Protein AF-A0A1F6PS03-F1 (afdb_monomer_lite)

Radius of gyration: 19.75 Å; chains: 1; bounding box: 41×25×56 Å

Secondary structure (DSSP, 8-state):
--HHHHHHHHHHHHHHHHHHHHHHHHHHHHHHHHHHGGGG--TTHHHHHHHHHHHHHHHHHHHHHHHHHHHHHHHHHHHHHHHHHH--

Structure (mmCIF, N/CA/C/O backbone):
data_AF-A0A1F6PS03-F1
#
_entry.id   AF-A0A1F6PS03-F1
#
loop_
_atom_site.group_PDB
_atom_site.id
_atom_site.type_symbol
_atom_site.label_atom_id
_atom_site.label_alt_id
_atom_site.label_comp_id
_atom_site.label_asym_id
_atom_site.label_entity_id
_atom_site.label_seq_id
_atom_site.pdbx_PDB_ins_code
_atom_site.Cartn_x
_atom_site.Cartn_y
_atom_site.Cartn_z
_atom_site.occupancy
_atom_site.B_iso_or_equiv
_atom_site.auth_seq_id
_atom_site.auth_comp_id
_atom_site.auth_asym_id
_atom_site.auth_atom_id
_atom_site.pdbx_PDB_model_num
ATOM 1 N N . MET A 1 1 ? -16.608 -13.403 21.904 1.00 61.31 1 MET A N 1
ATOM 2 C CA . MET A 1 1 ? -15.205 -13.006 21.709 1.00 61.31 1 MET A CA 1
ATOM 3 C C . MET A 1 1 ? -14.845 -12.226 22.950 1.00 61.31 1 MET A C 1
ATOM 5 O O . MET A 1 1 ? -15.708 -11.489 23.405 1.00 61.31 1 MET A O 1
ATOM 9 N N . ASP A 1 2 ? -13.703 -12.471 23.581 1.00 81.44 2 ASP A N 1
ATOM 10 C CA . ASP A 1 2 ? -13.355 -11.690 24.769 1.00 81.44 2 ASP A CA 1
ATOM 11 C C . ASP A 1 2 ? -12.936 -10.273 24.340 1.00 81.44 2 ASP A C 1
ATOM 13 O O . ASP A 1 2 ? -12.426 -10.076 23.236 1.00 81.44 2 ASP A O 1
ATOM 17 N N . ARG A 1 3 ? -13.125 -9.264 25.195 1.00 78.88 3 ARG A N 1
ATOM 18 C CA . ARG A 1 3 ? -12.738 -7.873 24.899 1.00 78.88 3 ARG A CA 1
ATOM 19 C C . ARG A 1 3 ? -11.245 -7.756 24.594 1.00 78.88 3 ARG A C 1
ATOM 21 O O . ARG A 1 3 ? -10.843 -6.853 23.858 1.00 78.88 3 ARG A O 1
ATOM 28 N N . GLU A 1 4 ? -10.429 -8.625 25.185 1.00 85.31 4 GLU A N 1
ATOM 29 C CA . GLU A 1 4 ? -8.995 -8.710 24.905 1.00 85.31 4 GLU A CA 1
ATOM 30 C C . GLU A 1 4 ? -8.717 -9.200 23.480 1.00 85.31 4 GLU A C 1
ATOM 32 O O . GLU A 1 4 ? -7.899 -8.586 22.794 1.00 85.31 4 GLU A O 1
ATOM 37 N N . ASP A 1 5 ? -9.473 -10.187 22.989 1.00 86.88 5 ASP A N 1
ATOM 38 C CA . ASP A 1 5 ? -9.365 -10.683 21.612 1.00 86.88 5 ASP A CA 1
ATOM 39 C C . ASP A 1 5 ? -9.685 -9.570 20.602 1.00 86.88 5 ASP A C 1
ATOM 41 O O . ASP A 1 5 ? -8.934 -9.351 19.653 1.00 86.88 5 ASP A O 1
ATOM 45 N N . ILE A 1 6 ? -10.757 -8.796 20.839 1.00 83.62 6 ILE A N 1
ATOM 46 C CA . ILE A 1 6 ? -11.151 -7.688 19.945 1.00 83.62 6 ILE A CA 1
ATOM 47 C C . ILE A 1 6 ? -10.069 -6.601 19.907 1.00 83.62 6 ILE A C 1
ATOM 49 O O . ILE A 1 6 ? -9.754 -6.052 18.850 1.00 83.62 6 ILE A O 1
ATOM 53 N N . LYS A 1 7 ? -9.484 -6.263 21.063 1.00 86.81 7 LYS A N 1
ATOM 54 C CA . LYS A 1 7 ? -8.395 -5.276 21.139 1.00 86.81 7 LYS A CA 1
ATOM 55 C C . LYS A 1 7 ? -7.140 -5.764 20.423 1.00 86.81 7 LYS A C 1
ATOM 57 O O . LYS A 1 7 ? -6.483 -4.965 19.755 1.00 86.81 7 LYS A O 1
ATOM 62 N N . TYR A 1 8 ? -6.814 -7.045 20.566 1.00 90.94 8 TYR A N 1
ATOM 63 C CA . TYR A 1 8 ? -5.694 -7.660 19.866 1.00 90.94 8 TYR A CA 1
ATOM 64 C C . TYR A 1 8 ? -5.890 -7.589 18.346 1.00 90.94 8 TYR A C 1
ATOM 66 O O . TYR A 1 8 ? -4.997 -7.140 17.628 1.00 90.94 8 TYR A O 1
ATOM 74 N N . GLU A 1 9 ? -7.089 -7.910 17.864 1.00 89.56 9 GLU A N 1
ATOM 75 C CA . GLU A 1 9 ? -7.421 -7.848 16.440 1.00 89.56 9 GLU A CA 1
ATOM 76 C C . GLU A 1 9 ? -7.316 -6.421 15.874 1.00 89.56 9 GLU A C 1
ATOM 78 O O . GLU A 1 9 ? -6.705 -6.205 14.827 1.00 89.56 9 GLU A O 1
ATOM 83 N N . ILE A 1 10 ? -7.816 -5.415 16.605 1.00 89.75 10 ILE A N 1
ATOM 84 C CA . ILE A 1 10 ? -7.677 -3.998 16.223 1.00 89.75 10 ILE A CA 1
ATOM 85 C C . ILE A 1 10 ? -6.200 -3.605 16.092 1.00 89.75 10 ILE A C 1
ATOM 87 O O . ILE A 1 10 ? -5.831 -2.931 15.128 1.00 89.75 10 ILE A O 1
ATOM 91 N N . ASN A 1 11 ? -5.349 -4.015 17.037 1.00 93.12 11 ASN A N 1
ATOM 92 C CA . ASN A 1 11 ? -3.918 -3.718 16.976 1.00 93.12 11 ASN A CA 1
ATOM 93 C C . ASN A 1 11 ? -3.252 -4.364 15.754 1.00 93.12 11 ASN A C 1
ATOM 95 O O . ASN A 1 11 ? -2.478 -3.690 15.072 1.00 93.12 11 ASN A O 1
ATOM 99 N N . ASN A 1 12 ? -3.612 -5.608 15.428 1.00 94.12 12 ASN A N 1
ATOM 100 C CA . ASN A 1 12 ? -3.130 -6.281 14.221 1.00 94.12 12 ASN A CA 1
ATOM 101 C C . ASN A 1 12 ? -3.555 -5.532 12.951 1.00 94.12 12 ASN A C 1
ATOM 103 O O . ASN A 1 12 ? -2.718 -5.258 12.092 1.00 94.12 12 ASN A O 1
ATOM 107 N N . TYR A 1 13 ? -4.820 -5.117 12.836 1.00 93.06 13 TYR A N 1
ATOM 108 C CA . TYR A 1 13 ? -5.266 -4.331 11.680 1.00 93.06 13 TYR A CA 1
ATOM 109 C C . TYR A 1 13 ? -4.564 -2.970 11.584 1.00 93.06 13 TYR A C 1
ATOM 111 O O . TYR A 1 13 ? -4.247 -2.511 10.485 1.00 93.06 13 TYR A O 1
ATOM 119 N N . ILE A 1 14 ? -4.273 -2.316 12.714 1.00 93.62 14 ILE A N 1
ATOM 120 C CA . ILE A 1 14 ? -3.480 -1.078 12.737 1.00 93.62 14 ILE A CA 1
ATOM 121 C C . ILE A 1 14 ? -2.061 -1.333 12.214 1.00 93.62 14 ILE A C 1
ATOM 123 O O . ILE A 1 14 ? -1.529 -0.503 11.474 1.00 93.62 14 ILE A O 1
ATOM 127 N N . GLU A 1 15 ? -1.442 -2.454 12.576 1.00 95.19 15 GLU A N 1
ATOM 128 C CA . GLU A 1 15 ? -0.119 -2.831 12.079 1.00 95.19 15 GLU A CA 1
ATOM 129 C C . GLU A 1 15 ? -0.137 -3.128 10.574 1.00 95.19 15 GLU A C 1
ATOM 131 O O . GLU A 1 15 ? 0.660 -2.556 9.828 1.00 95.19 15 GLU A O 1
ATOM 136 N N . VAL A 1 16 ? -1.111 -3.909 10.098 1.00 94.62 16 VAL A N 1
ATOM 137 C CA . VAL A 1 16 ? -1.329 -4.153 8.661 1.00 94.62 16 VAL A CA 1
ATOM 138 C C . VAL A 1 16 ? -1.503 -2.834 7.910 1.00 94.62 16 VAL A C 1
ATOM 140 O O . VAL A 1 16 ? -0.864 -2.607 6.882 1.00 94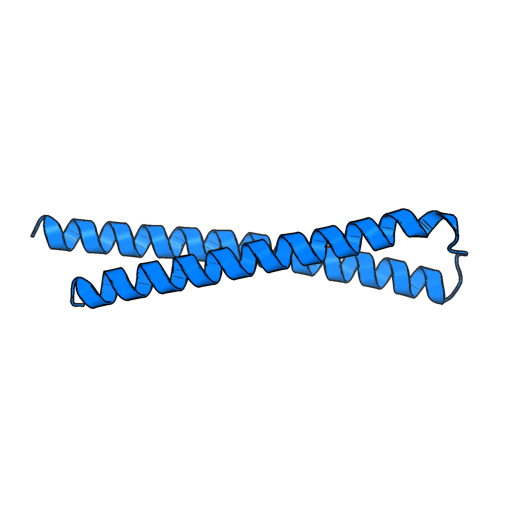.62 16 VAL A O 1
ATOM 143 N N . ARG A 1 17 ? -2.305 -1.912 8.452 1.00 94.12 17 ARG A N 1
ATOM 144 C CA . ARG A 1 17 ? -2.506 -0.579 7.878 1.00 94.12 17 ARG A CA 1
ATOM 145 C C . ARG A 1 17 ? -1.200 0.212 7.785 1.00 94.12 17 ARG A C 1
ATOM 147 O O . ARG A 1 17 ? -0.972 0.868 6.771 1.00 94.12 17 ARG A O 1
ATOM 154 N N . LYS A 1 18 ? -0.350 0.182 8.816 1.00 95.31 18 LYS A N 1
ATOM 155 C CA . LYS A 1 18 ? 0.966 0.847 8.783 1.00 95.31 18 LYS A CA 1
ATOM 156 C C . LYS A 1 18 ? 1.844 0.262 7.681 1.00 95.31 18 LYS A C 1
ATOM 158 O O . LYS A 1 18 ? 2.395 1.024 6.894 1.00 95.31 18 LYS A O 1
ATOM 163 N N . ASN A 1 19 ? 1.901 -1.064 7.581 1.00 95.69 19 ASN A N 1
ATOM 164 C CA . ASN A 1 19 ? 2.694 -1.753 6.564 1.00 95.69 19 ASN A CA 1
ATOM 165 C C . ASN A 1 19 ? 2.219 -1.414 5.143 1.00 95.69 19 ASN A C 1
ATOM 167 O O . ASN A 1 19 ? 3.044 -1.139 4.275 1.00 95.69 19 ASN A O 1
ATOM 171 N N . LEU A 1 20 ? 0.902 -1.351 4.918 1.00 94.19 20 LEU A N 1
ATOM 172 C CA .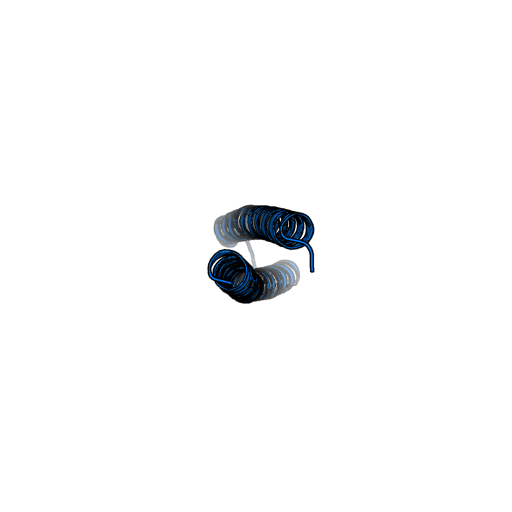 LEU A 1 20 ? 0.329 -0.919 3.639 1.00 94.19 20 LEU A CA 1
ATOM 173 C C . LEU A 1 20 ? 0.709 0.529 3.296 1.00 94.19 20 LEU A C 1
ATOM 175 O O . LEU A 1 20 ? 1.114 0.802 2.16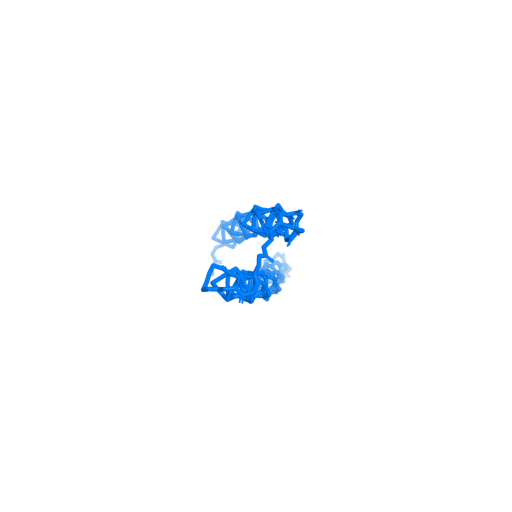9 1.00 94.19 20 LEU A O 1
ATOM 179 N N . TRP A 1 21 ? 0.645 1.452 4.261 1.00 96.00 21 TRP A N 1
ATOM 180 C CA . TRP A 1 21 ? 1.100 2.831 4.050 1.00 96.00 21 TRP A CA 1
ATOM 181 C C . TRP A 1 21 ? 2.586 2.908 3.702 1.00 96.00 21 TRP A C 1
ATOM 183 O O . TRP A 1 21 ? 2.963 3.641 2.790 1.00 96.00 21 TRP A O 1
ATOM 193 N N . THR A 1 22 ? 3.430 2.138 4.390 1.00 96.12 22 THR A N 1
ATOM 194 C CA . THR A 1 22 ? 4.857 2.049 4.065 1.00 96.12 22 THR A CA 1
ATOM 195 C C . THR A 1 22 ? 5.069 1.521 2.648 1.00 96.12 22 THR A C 1
ATOM 197 O O . THR A 1 22 ? 5.862 2.100 1.907 1.00 96.12 22 THR A O 1
ATOM 200 N N . ALA A 1 23 ? 4.342 0.475 2.245 1.00 94.69 23 ALA A N 1
ATOM 201 C CA . ALA A 1 23 ? 4.433 -0.090 0.902 1.00 94.69 23 ALA A CA 1
ATOM 202 C C . ALA A 1 23 ? 4.061 0.936 -0.180 1.00 94.69 23 ALA A C 1
ATOM 204 O O . ALA A 1 23 ? 4.811 1.084 -1.142 1.00 94.69 23 ALA A O 1
ATOM 205 N N . ILE A 1 24 ? 2.975 1.693 0.014 1.00 95.06 24 ILE A N 1
ATOM 206 C CA . ILE A 1 24 ? 2.555 2.767 -0.903 1.00 95.06 24 ILE A CA 1
ATOM 207 C C . ILE A 1 24 ? 3.636 3.844 -1.005 1.00 95.06 24 ILE A C 1
ATOM 209 O O . ILE A 1 24 ? 4.035 4.212 -2.101 1.00 95.06 24 ILE A O 1
ATOM 213 N N . ILE A 1 25 ? 4.170 4.327 0.121 1.00 96.12 25 ILE A N 1
ATOM 214 C CA . ILE A 1 25 ? 5.210 5.370 0.105 1.00 96.12 25 ILE A CA 1
ATOM 215 C C . ILE A 1 25 ? 6.452 4.898 -0.663 1.00 96.12 25 ILE A C 1
ATOM 217 O O . ILE A 1 25 ? 6.995 5.644 -1.480 1.00 96.12 25 ILE A O 1
ATOM 221 N N . VAL A 1 26 ? 6.898 3.662 -0.420 1.00 96.12 26 VAL A N 1
ATOM 222 C CA . VAL A 1 26 ? 8.058 3.079 -1.109 1.00 96.12 26 VAL A CA 1
ATOM 223 C C . VAL A 1 26 ? 7.783 2.924 -2.603 1.00 96.12 26 VAL A C 1
ATOM 225 O O . VAL A 1 26 ? 8.626 3.296 -3.421 1.00 96.12 26 VAL A O 1
ATOM 228 N N . LEU A 1 27 ? 6.608 2.412 -2.969 1.00 94.69 27 LEU A N 1
ATOM 229 C CA . LEU A 1 27 ? 6.235 2.166 -4.356 1.00 94.69 27 LEU A CA 1
ATOM 230 C C . LEU A 1 27 ? 6.045 3.475 -5.131 1.00 94.69 27 LEU A C 1
ATOM 232 O O . LEU A 1 27 ? 6.683 3.660 -6.167 1.00 94.69 27 LEU A O 1
ATOM 236 N N . SER A 1 28 ? 5.276 4.423 -4.597 1.00 93.50 28 SER A N 1
ATOM 237 C CA . SER A 1 28 ? 5.098 5.756 -5.177 1.00 93.50 28 SER A CA 1
ATOM 238 C C . SER A 1 28 ? 6.425 6.521 -5.285 1.00 93.50 28 SER A C 1
ATOM 240 O O . SER A 1 28 ? 6.677 7.197 -6.287 1.00 93.50 28 SER A O 1
ATOM 242 N N . GLY A 1 29 ? 7.314 6.390 -4.293 1.00 94.88 29 GLY A N 1
ATOM 243 C CA . GLY A 1 29 ? 8.667 6.950 -4.340 1.00 94.88 29 GLY A CA 1
ATOM 244 C C . GLY A 1 29 ? 9.507 6.341 -5.466 1.00 94.88 29 GLY A C 1
ATOM 245 O O . GLY A 1 29 ? 10.110 7.069 -6.256 1.00 94.88 29 GLY A O 1
ATOM 246 N N . GLY A 1 30 ? 9.489 5.011 -5.594 1.00 92.12 30 GLY A N 1
ATOM 247 C CA . GLY A 1 30 ? 10.158 4.286 -6.676 1.00 92.12 30 GLY A CA 1
ATOM 248 C C . GLY A 1 30 ? 9.625 4.660 -8.062 1.00 92.12 30 GLY A C 1
ATOM 249 O O . GLY A 1 30 ? 10.409 4.931 -8.971 1.00 92.12 30 GLY A O 1
ATOM 250 N N . LEU A 1 31 ? 8.303 4.758 -8.214 1.00 92.75 31 LEU A N 1
ATOM 251 C CA . LEU A 1 31 ? 7.644 5.190 -9.450 1.00 92.75 31 LEU A CA 1
ATOM 252 C C . LEU A 1 31 ? 7.994 6.629 -9.822 1.00 92.75 31 LEU A C 1
ATOM 254 O O . LEU A 1 31 ? 8.263 6.914 -10.987 1.00 92.75 31 LEU A O 1
ATOM 258 N N . THR A 1 32 ? 8.052 7.528 -8.840 1.00 92.25 32 THR A N 1
ATOM 259 C CA . THR A 1 32 ? 8.485 8.912 -9.064 1.00 92.25 32 THR A CA 1
ATOM 260 C C . THR A 1 32 ? 9.943 8.962 -9.523 1.00 92.25 32 THR A C 1
ATOM 262 O O . THR A 1 32 ? 10.259 9.654 -10.489 1.00 92.25 32 THR A O 1
ATOM 265 N N . GLY A 1 33 ? 10.827 8.177 -8.900 1.00 90.62 33 GLY A N 1
ATOM 266 C CA . GLY A 1 33 ? 12.224 8.052 -9.326 1.00 90.62 33 GLY A CA 1
ATOM 267 C C . GLY A 1 33 ? 12.366 7.513 -10.751 1.00 90.62 33 GLY A C 1
ATOM 268 O O . GLY A 1 33 ? 13.174 8.024 -11.528 1.00 90.62 33 GLY A O 1
ATOM 269 N N . LEU A 1 34 ? 11.538 6.533 -11.123 1.00 88.00 34 LEU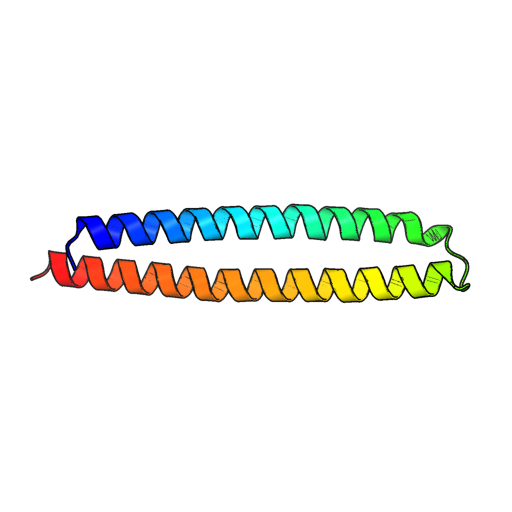 A N 1
ATOM 270 C CA . LEU A 1 34 ? 11.453 6.046 -12.496 1.00 88.00 34 LEU A CA 1
ATOM 271 C C . LEU A 1 34 ? 11.021 7.174 -13.441 1.00 88.00 34 LEU A C 1
ATOM 273 O O . LEU A 1 34 ? 11.740 7.451 -14.399 1.00 88.00 34 LEU A O 1
ATOM 277 N N . LEU A 1 35 ? 9.909 7.863 -13.158 1.00 87.88 35 LEU A N 1
ATOM 278 C CA . LEU A 1 35 ? 9.377 8.957 -13.986 1.00 87.88 35 LEU A CA 1
ATOM 279 C C . LEU A 1 35 ? 10.396 10.072 -14.241 1.00 87.88 35 LEU A C 1
ATOM 281 O O . LEU A 1 35 ? 10.480 10.581 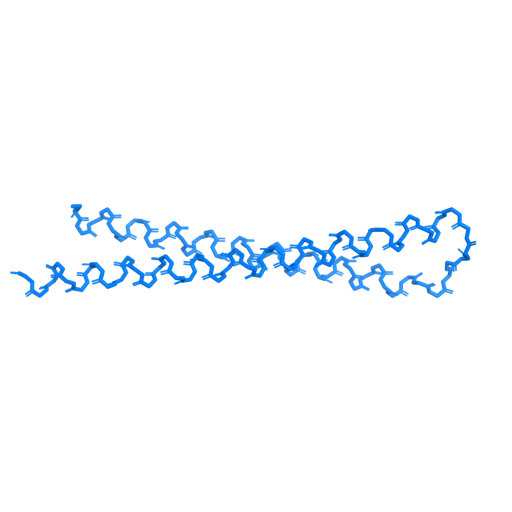-15.356 1.00 87.88 35 LEU A O 1
ATOM 285 N N . LEU A 1 36 ? 11.205 10.434 -13.245 1.00 87.44 36 LEU A N 1
ATOM 286 C CA . LEU A 1 36 ? 12.252 11.445 -13.415 1.00 87.44 36 LEU A CA 1
ATOM 287 C C . LEU A 1 36 ? 13.342 11.009 -14.408 1.00 87.44 36 LEU A C 1
ATOM 289 O O . LEU A 1 36 ? 13.957 11.852 -15.058 1.00 87.44 36 LEU A O 1
ATOM 293 N N . ASN A 1 37 ? 13.550 9.704 -14.582 1.00 83.31 37 ASN A N 1
ATOM 294 C CA . ASN A 1 37 ? 14.540 9.153 -15.504 1.00 83.31 37 ASN A CA 1
ATOM 295 C C . ASN A 1 37 ? 14.019 9.014 -16.951 1.00 83.31 37 ASN A C 1
ATOM 297 O O . ASN A 1 37 ? 14.745 8.568 -17.841 1.00 83.31 37 ASN A O 1
ATOM 301 N N . ILE A 1 38 ? 12.769 9.413 -17.221 1.00 74.94 38 ILE A N 1
ATOM 302 C CA . ILE A 1 38 ? 12.116 9.220 -18.525 1.00 74.94 38 ILE A CA 1
ATOM 303 C C . ILE A 1 38 ? 12.765 10.034 -19.656 1.00 74.94 38 ILE A C 1
ATOM 305 O O . ILE A 1 38 ? 12.687 9.646 -20.819 1.00 74.94 38 ILE A O 1
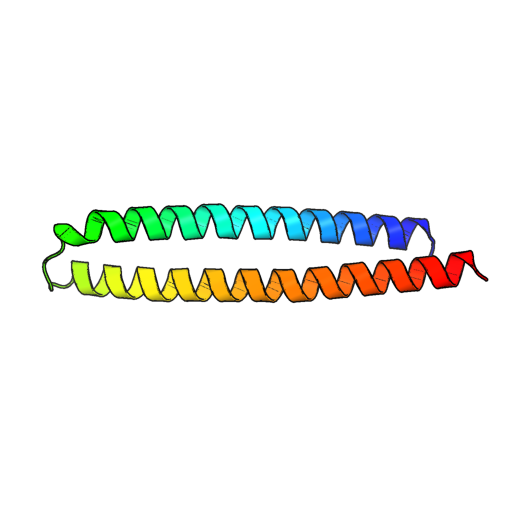ATOM 309 N N . GLN A 1 39 ? 13.451 11.137 -19.328 1.00 68.94 39 GLN A N 1
ATOM 310 C CA . GLN A 1 39 ? 14.023 12.073 -20.307 1.00 68.94 39 GLN A CA 1
ATOM 311 C C . GLN A 1 39 ? 15.136 11.462 -21.177 1.00 68.94 39 GLN A C 1
ATOM 313 O O . GLN A 1 39 ? 15.397 11.961 -22.269 1.00 68.94 39 GLN A O 1
ATOM 318 N N . ASN A 1 40 ? 15.759 10.364 -20.736 1.00 70.25 40 ASN A N 1
ATOM 319 C CA . ASN A 1 40 ? 16.842 9.689 -21.462 1.00 70.25 40 ASN A CA 1
ATOM 320 C C . ASN A 1 40 ? 16.399 8.407 -22.185 1.00 70.25 40 ASN A C 1
ATOM 322 O O . ASN A 1 40 ? 17.220 7.712 -22.791 1.00 70.25 40 ASN A O 1
ATOM 326 N N . ILE A 1 41 ? 15.111 8.068 -22.127 1.00 72.25 41 ILE A N 1
ATOM 327 C CA . ILE A 1 41 ? 14.601 6.803 -22.647 1.00 72.25 41 ILE A CA 1
ATOM 328 C C . ILE A 1 41 ? 14.210 6.975 -24.116 1.00 72.25 41 ILE A C 1
ATOM 330 O O . ILE A 1 41 ? 13.244 7.653 -24.458 1.00 72.25 41 ILE A O 1
ATOM 334 N N . LYS A 1 42 ? 14.958 6.327 -25.013 1.00 76.44 42 LYS A N 1
ATOM 335 C CA . LYS A 1 42 ? 14.535 6.159 -26.410 1.00 76.44 42 LYS A CA 1
ATOM 336 C C . LYS A 1 42 ? 13.380 5.150 -26.465 1.00 76.44 42 LYS A C 1
ATOM 338 O O . LYS A 1 42 ? 13.322 4.231 -25.655 1.00 76.44 42 LYS A O 1
ATOM 343 N N . MET A 1 43 ? 12.476 5.283 -27.437 1.00 75.88 43 MET A N 1
ATOM 344 C CA . MET A 1 43 ? 11.385 4.319 -27.683 1.00 75.88 43 MET A CA 1
ATOM 345 C C . MET A 1 43 ? 11.923 3.040 -28.344 1.00 75.88 43 MET A C 1
ATOM 347 O O . MET A 1 43 ? 11.654 2.733 -29.501 1.00 75.88 43 MET A O 1
ATOM 351 N N . ASN A 1 44 ? 12.757 2.321 -27.605 1.00 84.06 44 ASN A N 1
ATOM 352 C CA . ASN A 1 44 ? 13.257 0.987 -27.906 1.00 84.06 44 ASN A CA 1
ATOM 353 C C . ASN A 1 44 ? 12.749 0.007 -26.828 1.00 84.06 44 ASN A C 1
ATOM 355 O O . ASN A 1 44 ? 11.923 0.372 -25.990 1.00 84.06 44 ASN A O 1
ATOM 359 N N . LEU A 1 45 ? 13.207 -1.250 -26.847 1.00 84.44 45 LEU A N 1
ATOM 360 C CA . LEU A 1 45 ? 12.733 -2.295 -25.924 1.00 84.44 45 LEU A CA 1
ATOM 361 C C . LEU A 1 45 ? 12.776 -1.853 -24.444 1.00 84.44 45 LEU A C 1
ATOM 363 O O . LEU A 1 45 ? 11.852 -2.137 -23.687 1.00 84.44 45 LEU A O 1
ATOM 367 N N . ALA A 1 46 ? 13.806 -1.094 -24.055 1.00 83.25 46 ALA A N 1
ATOM 368 C CA . ALA A 1 46 ? 13.954 -0.550 -22.706 1.00 83.25 46 ALA A CA 1
ATOM 369 C C . ALA A 1 46 ? 12.824 0.425 -22.324 1.00 83.25 46 ALA A C 1
ATOM 371 O O . ALA A 1 46 ? 12.323 0.370 -21.203 1.00 83.25 46 ALA A O 1
ATOM 372 N N . GLY A 1 47 ? 12.375 1.272 -23.256 1.00 86.06 47 GLY A N 1
ATOM 373 C CA . GLY A 1 47 ? 11.258 2.186 -23.018 1.00 86.06 47 GLY A CA 1
ATOM 374 C C . GLY A 1 47 ? 9.912 1.480 -22.880 1.00 86.06 47 GLY A C 1
ATOM 375 O O . GLY A 1 47 ? 9.103 1.867 -22.042 1.00 86.06 47 GLY A O 1
ATOM 376 N N . ILE A 1 48 ? 9.697 0.389 -23.621 1.00 87.75 48 ILE A N 1
ATOM 377 C CA . ILE A 1 48 ? 8.485 -0.434 -23.479 1.00 87.75 48 ILE A CA 1
ATOM 378 C C . ILE A 1 48 ? 8.451 -1.090 -22.094 1.00 87.75 48 ILE A C 1
ATOM 380 O O . ILE A 1 48 ? 7.438 -1.007 -21.403 1.00 87.75 48 ILE A O 1
ATOM 384 N N . ILE A 1 49 ? 9.566 -1.688 -21.659 1.00 88.62 49 ILE A N 1
ATOM 385 C CA . ILE A 1 49 ? 9.689 -2.289 -20.321 1.00 88.62 49 ILE A CA 1
ATOM 386 C C . ILE A 1 49 ? 9.420 -1.245 -19.236 1.00 88.62 49 ILE A C 1
ATOM 388 O O . ILE A 1 49 ? 8.707 -1.517 -18.273 1.00 88.62 49 ILE A O 1
ATOM 392 N N . PHE A 1 50 ? 9.947 -0.036 -19.410 1.00 88.81 50 PHE A N 1
ATOM 393 C CA . PHE A 1 50 ? 9.738 1.059 -18.477 1.00 88.81 50 PHE A CA 1
ATOM 394 C C . PHE A 1 50 ? 8.256 1.453 -18.352 1.00 88.81 50 PHE A C 1
ATOM 396 O O . PHE A 1 50 ? 7.748 1.580 -17.240 1.00 88.81 50 PHE A O 1
ATOM 403 N N . ILE A 1 51 ? 7.534 1.577 -19.471 1.00 88.62 51 ILE A N 1
ATOM 404 C CA . ILE A 1 51 ? 6.087 1.853 -19.462 1.00 88.62 51 ILE A CA 1
ATOM 405 C C . ILE A 1 51 ? 5.320 0.720 -18.768 1.00 88.62 51 ILE A C 1
ATOM 407 O O . ILE A 1 51 ? 4.432 0.985 -17.960 1.00 88.62 51 ILE A O 1
ATOM 411 N N . VAL A 1 52 ? 5.675 -0.540 -19.037 1.00 91.62 52 VAL A N 1
ATOM 412 C CA . VAL A 1 52 ? 5.052 -1.701 -18.381 1.00 91.62 52 VAL A CA 1
ATOM 413 C C . VAL A 1 52 ? 5.283 -1.671 -16.869 1.00 91.62 52 VAL A C 1
ATOM 415 O O . VAL A 1 52 ? 4.344 -1.910 -16.113 1.00 91.62 52 VAL A O 1
ATOM 418 N N . LEU A 1 53 ? 6.494 -1.332 -16.417 1.00 91.56 53 LEU A N 1
ATOM 419 C CA . LEU A 1 53 ? 6.806 -1.184 -14.992 1.00 91.56 53 LEU A CA 1
ATOM 420 C C . LEU A 1 53 ? 6.007 -0.054 -14.340 1.00 91.56 53 LEU A C 1
ATOM 422 O O . LEU A 1 53 ? 5.502 -0.241 -13.235 1.00 91.56 53 LEU A O 1
ATOM 426 N N . LEU A 1 54 ? 5.850 1.085 -15.022 1.00 91.69 54 LEU A N 1
ATOM 427 C CA . LEU A 1 54 ? 5.010 2.177 -14.529 1.00 91.69 54 LEU A CA 1
ATOM 428 C C . LEU A 1 54 ? 3.554 1.735 -14.376 1.00 91.69 54 LEU A C 1
ATOM 430 O O . LEU A 1 54 ? 2.970 1.939 -13.317 1.00 91.69 54 LEU A O 1
ATOM 434 N N . LEU A 1 55 ? 2.984 1.084 -15.393 1.00 93.25 55 LEU A N 1
ATOM 435 C CA . LEU A 1 55 ? 1.606 0.589 -15.339 1.00 93.25 55 LEU A CA 1
ATOM 436 C C . LEU A 1 55 ? 1.418 -0.450 -14.227 1.00 93.25 55 LEU A C 1
ATOM 438 O O . LEU A 1 55 ? 0.452 -0.368 -13.469 1.00 93.25 55 LEU A O 1
ATOM 442 N N . ALA A 1 56 ? 2.347 -1.400 -14.101 1.00 94.31 56 ALA A N 1
ATOM 443 C CA . ALA A 1 56 ? 2.303 -2.429 -13.068 1.00 94.31 56 ALA A CA 1
ATOM 444 C C . ALA A 1 56 ? 2.422 -1.832 -11.659 1.00 94.31 56 ALA A C 1
ATOM 446 O O . ALA A 1 56 ? 1.659 -2.202 -10.768 1.00 94.31 56 ALA A O 1
ATOM 447 N N . GLY A 1 57 ? 3.336 -0.882 -11.454 1.00 93.94 57 GLY A N 1
ATOM 448 C CA . GLY A 1 57 ? 3.476 -0.217 -10.164 1.00 93.94 57 GLY A CA 1
ATOM 449 C C . GLY A 1 57 ? 2.272 0.664 -9.831 1.00 93.94 57 GLY A C 1
ATOM 450 O O . GLY A 1 57 ? 1.766 0.579 -8.719 1.00 93.94 57 GLY A O 1
ATOM 451 N N . SER A 1 58 ? 1.734 1.436 -10.781 1.00 92.56 58 SER A N 1
ATOM 452 C CA . SER A 1 58 ? 0.502 2.208 -10.552 1.00 92.56 58 SER A CA 1
ATOM 453 C C . SER A 1 58 ? -0.695 1.311 -10.222 1.00 92.56 58 SER A C 1
ATOM 455 O O . SER A 1 58 ? -1.525 1.665 -9.385 1.00 92.56 58 SER A O 1
ATOM 457 N N . PHE A 1 59 ? -0.781 0.130 -10.841 1.00 96.00 59 PHE A N 1
ATOM 458 C CA . PHE A 1 59 ? -1.801 -0.862 -10.511 1.00 96.00 59 PHE A CA 1
ATOM 459 C C . PHE A 1 59 ? -1.637 -1.416 -9.087 1.00 96.00 59 PHE A C 1
ATOM 461 O O . PHE A 1 59 ? -2.623 -1.542 -8.361 1.00 96.00 59 PHE A O 1
ATOM 468 N N . LEU A 1 60 ? -0.406 -1.709 -8.661 1.00 94.94 60 LEU A N 1
ATOM 469 C CA . LEU A 1 60 ? -0.122 -2.150 -7.293 1.00 94.94 60 LEU A CA 1
ATOM 470 C C . LEU A 1 60 ? -0.440 -1.064 -6.255 1.00 94.94 60 LEU A C 1
ATOM 472 O O . LEU A 1 60 ? -1.065 -1.376 -5.242 1.00 94.94 60 LEU A O 1
ATOM 476 N N . ASP A 1 61 ? -0.103 0.200 -6.527 1.00 93.31 61 ASP A N 1
ATOM 477 C CA . ASP A 1 61 ? -0.475 1.329 -5.663 1.00 93.31 61 ASP A CA 1
ATOM 478 C C . ASP A 1 61 ? -2.001 1.413 -5.496 1.00 93.31 61 ASP A C 1
ATOM 480 O O . ASP A 1 61 ? -2.506 1.528 -4.377 1.00 93.31 61 ASP A O 1
ATOM 484 N N . TYR A 1 62 ? -2.758 1.264 -6.589 1.00 94.69 62 TYR A N 1
ATOM 485 C CA . TYR A 1 62 ? -4.221 1.207 -6.532 1.00 94.69 62 TYR A CA 1
ATOM 486 C C . TYR A 1 62 ? -4.730 0.052 -5.653 1.00 94.69 62 TYR A C 1
ATOM 488 O O . TYR A 1 62 ? -5.626 0.253 -4.827 1.00 94.69 62 TYR A O 1
ATOM 496 N N . LEU A 1 63 ? -4.157 -1.150 -5.793 1.00 96.00 63 LEU A N 1
ATOM 497 C CA . LEU A 1 63 ? -4.537 -2.300 -4.969 1.00 96.00 63 LEU A CA 1
ATOM 498 C C . LEU A 1 63 ? -4.259 -2.059 -3.482 1.00 96.00 63 LEU A C 1
ATOM 500 O O . LEU A 1 63 ? -5.118 -2.361 -2.655 1.00 96.00 63 LEU A O 1
ATOM 504 N N . PHE A 1 64 ? -3.111 -1.478 -3.130 1.00 93.62 64 PHE A N 1
ATOM 505 C CA . PHE A 1 64 ? -2.791 -1.171 -1.736 1.00 93.62 64 PHE A CA 1
ATOM 506 C C . PHE A 1 64 ? -3.724 -0.118 -1.138 1.00 93.62 64 PHE A C 1
ATOM 508 O O . PHE A 1 64 ? -4.168 -0.271 0.001 1.00 93.62 64 PHE A O 1
ATOM 515 N N . VAL A 1 65 ? -4.090 0.913 -1.904 1.00 94.44 65 VAL A N 1
ATOM 516 C CA . VAL A 1 65 ? -5.088 1.902 -1.468 1.00 94.44 65 VAL A CA 1
ATOM 517 C C . VAL A 1 65 ? -6.452 1.245 -1.245 1.00 94.44 65 VAL A C 1
ATOM 519 O O . VAL A 1 65 ? -7.130 1.552 -0.263 1.00 94.44 65 VAL A O 1
ATOM 522 N N . LYS A 1 66 ? -6.852 0.304 -2.107 1.00 96.06 66 LYS A N 1
ATOM 523 C CA . LYS A 1 66 ? -8.092 -0.454 -1.916 1.00 96.06 66 LYS A CA 1
ATOM 524 C C . LYS A 1 66 ? -8.050 -1.298 -0.635 1.00 96.06 66 LYS A C 1
ATOM 526 O O . LYS A 1 66 ? -8.980 -1.216 0.164 1.00 96.06 66 LYS A O 1
ATOM 531 N N . MET A 1 67 ? -6.960 -2.033 -0.405 1.00 94.44 67 MET A N 1
ATOM 532 C CA . MET A 1 67 ? -6.762 -2.825 0.818 1.00 94.44 67 MET A CA 1
ATOM 533 C C . MET A 1 67 ? -6.777 -1.954 2.080 1.00 94.44 67 MET A C 1
ATOM 535 O O . MET A 1 67 ? -7.346 -2.348 3.092 1.00 94.44 67 MET A O 1
ATOM 539 N N . LEU A 1 68 ? -6.212 -0.742 2.029 1.00 94.12 68 LEU A N 1
ATOM 540 C CA . LEU A 1 68 ? -6.310 0.217 3.135 1.00 94.12 68 LEU A CA 1
ATOM 541 C C . LEU A 1 68 ? -7.760 0.580 3.469 1.00 94.12 68 LEU A C 1
ATOM 543 O O . LEU A 1 68 ? -8.088 0.749 4.645 1.00 94.12 68 LEU A O 1
ATOM 547 N N . GLY A 1 69 ? -8.610 0.719 2.449 1.00 93.00 69 GLY A N 1
ATOM 548 C CA . GLY A 1 69 ? -10.040 0.957 2.624 1.00 93.00 69 GLY A CA 1
ATOM 549 C C . GLY A 1 69 ? -10.719 -0.190 3.368 1.00 93.00 69 GLY A C 1
ATOM 550 O O . GLY A 1 69 ? -11.407 0.055 4.357 1.00 93.00 69 GLY A O 1
ATOM 551 N N . GLU A 1 70 ? -10.460 -1.426 2.940 1.00 94.75 70 GLU A N 1
ATOM 552 C CA . GLU A 1 70 ? -11.002 -2.646 3.558 1.00 94.75 70 GLU A CA 1
ATOM 553 C C . GLU A 1 70 ? -10.554 -2.777 5.023 1.00 94.75 70 GLU A C 1
ATOM 555 O O . GLU A 1 70 ? -11.394 -2.840 5.918 1.00 94.75 70 GLU A O 1
ATOM 560 N N . VAL A 1 71 ? -9.251 -2.643 5.298 1.00 94.19 71 VAL A N 1
ATOM 561 C CA . VAL A 1 71 ? -8.706 -2.677 6.669 1.00 94.19 71 VAL A CA 1
ATOM 562 C C . VAL A 1 71 ? -9.323 -1.589 7.554 1.00 94.19 71 VAL A C 1
ATOM 564 O O . VAL A 1 71 ? -9.576 -1.801 8.739 1.00 94.19 71 VAL A O 1
ATOM 567 N N . ASN A 1 72 ? -9.586 -0.398 7.009 1.00 93.06 72 ASN A N 1
ATOM 568 C CA . ASN A 1 72 ? -10.230 0.669 7.769 1.00 93.06 72 ASN A CA 1
ATOM 569 C C . ASN A 1 72 ? -11.692 0.334 8.114 1.00 93.06 72 ASN A C 1
ATOM 571 O O . ASN A 1 72 ? -12.140 0.647 9.219 1.00 93.06 72 ASN A O 1
ATOM 575 N N . THR A 1 73 ? -12.419 -0.310 7.201 1.00 94.62 73 THR A N 1
ATOM 576 C CA . THR A 1 73 ? -13.766 -0.829 7.466 1.00 94.62 73 THR A CA 1
ATOM 577 C C . THR A 1 73 ? -13.741 -1.923 8.534 1.00 94.62 73 THR A C 1
ATOM 579 O O . THR A 1 73 ? -14.553 -1.879 9.459 1.00 94.62 73 THR A O 1
ATOM 582 N N . ASP A 1 74 ? -12.774 -2.839 8.488 1.00 92.94 74 ASP A N 1
ATOM 583 C CA . ASP A 1 74 ? -12.643 -3.914 9.479 1.00 92.94 74 ASP A CA 1
ATOM 584 C C . ASP A 1 74 ? -12.340 -3.368 10.880 1.00 92.94 74 ASP A C 1
ATOM 586 O O . ASP A 1 74 ? -13.019 -3.722 11.847 1.00 92.94 74 ASP A O 1
ATOM 590 N N . ILE A 1 75 ? -11.432 -2.390 10.994 1.00 91.31 75 ILE A N 1
ATOM 591 C CA . ILE A 1 75 ? -11.174 -1.682 12.259 1.00 91.31 75 ILE A CA 1
ATOM 592 C C . ILE A 1 75 ? -12.462 -1.051 12.807 1.00 91.31 75 ILE A C 1
ATOM 594 O O . ILE A 1 75 ? -12.747 -1.153 14.004 1.00 91.31 75 ILE A O 1
ATOM 598 N N . GLN A 1 76 ? -13.258 -0.397 11.954 1.00 93.25 76 GLN A N 1
ATOM 599 C CA . GLN A 1 76 ? -14.528 0.200 12.377 1.00 93.25 76 GLN A CA 1
ATOM 600 C C . GLN A 1 76 ? -15.514 -0.860 12.882 1.00 93.25 76 GLN A C 1
ATOM 602 O O . GLN A 1 76 ? -16.149 -0.650 13.919 1.00 93.25 76 GLN A O 1
ATOM 607 N N . ASN A 1 77 ? -15.600 -2.008 12.210 1.00 92.75 77 ASN A N 1
ATOM 608 C CA . ASN A 1 77 ? -16.454 -3.123 12.618 1.00 92.75 77 ASN A CA 1
ATOM 609 C C . ASN A 1 77 ? -16.036 -3.700 13.982 1.00 92.75 77 ASN A C 1
ATOM 611 O O . ASN A 1 77 ? -16.895 -3.917 14.848 1.00 92.75 77 ASN A O 1
ATOM 615 N N . CYS A 1 78 ? -14.733 -3.874 14.227 1.00 89.56 78 CYS A N 1
ATOM 616 C CA . CYS A 1 78 ? -14.215 -4.312 15.526 1.00 89.56 78 CYS A CA 1
ATOM 617 C C . CYS A 1 78 ? -14.525 -3.290 16.633 1.00 89.56 78 CYS A C 1
ATOM 619 O O . CYS A 1 78 ? -15.003 -3.663 17.705 1.00 89.56 78 CYS A O 1
ATOM 621 N N . ILE A 1 79 ? -14.349 -1.987 16.374 1.00 90.19 79 ILE A N 1
ATOM 622 C CA . ILE A 1 79 ? -14.672 -0.921 17.342 1.00 90.19 79 ILE A CA 1
ATOM 623 C C . ILE A 1 79 ? -16.169 -0.904 17.680 1.00 90.19 79 ILE A C 1
ATOM 625 O O . ILE A 1 79 ? -16.542 -0.742 18.845 1.00 90.19 79 ILE A O 1
ATOM 629 N N . VAL A 1 80 ? -17.045 -1.062 16.683 1.00 91.81 80 VAL A N 1
ATOM 630 C CA . VAL A 1 80 ? -18.500 -1.135 16.901 1.00 91.81 80 VAL A CA 1
ATOM 631 C C . VAL A 1 80 ? -18.859 -2.354 17.753 1.00 91.81 80 VAL A C 1
ATOM 633 O O . VAL A 1 80 ? -19.681 -2.237 18.663 1.00 91.81 80 VAL A O 1
ATOM 636 N N . SER A 1 81 ? -18.226 -3.499 17.498 1.00 87.50 81 SER A N 1
ATOM 637 C CA . SER A 1 81 ? -18.428 -4.730 18.273 1.00 87.50 81 SER A CA 1
ATOM 638 C C . SER A 1 81 ? -17.986 -4.558 19.728 1.00 87.50 81 SER A C 1
ATOM 640 O O . SER A 1 81 ? -18.763 -4.846 20.637 1.00 87.50 81 SER A O 1
ATOM 642 N N . LEU A 1 82 ? -16.817 -3.950 19.957 1.00 87.75 82 LEU A N 1
ATOM 643 C CA . LEU A 1 82 ? -16.322 -3.620 21.296 1.00 87.75 82 LEU A CA 1
ATOM 644 C C . LEU A 1 82 ? -17.287 -2.693 22.057 1.00 87.75 82 LEU A C 1
ATOM 646 O O . LEU A 1 82 ? -17.585 -2.918 23.228 1.00 87.75 82 LEU A O 1
ATOM 650 N N . LYS A 1 83 ? -17.822 -1.656 21.395 1.00 87.69 83 LYS A N 1
ATOM 651 C CA . LYS A 1 83 ? -18.805 -0.742 22.007 1.00 87.69 83 LYS A CA 1
ATOM 652 C C . LYS A 1 83 ? -20.089 -1.462 22.419 1.00 87.69 83 LYS A C 1
ATOM 654 O O . LYS A 1 83 ? -20.639 -1.156 23.474 1.00 87.69 83 LYS A O 1
ATOM 659 N N . LYS A 1 84 ? -20.567 -2.411 21.607 1.00 87.19 84 LYS A N 1
ATOM 660 C CA . LYS A 1 84 ? -21.749 -3.223 21.937 1.00 87.19 84 LYS A CA 1
ATOM 661 C C . LYS A 1 84 ? -21.513 -4.092 23.170 1.00 87.19 84 LYS A C 1
ATOM 663 O O . LYS A 1 84 ? -22.433 -4.232 23.964 1.00 87.19 84 LYS A O 1
ATOM 668 N N . GLU A 1 85 ? -20.310 -4.636 23.348 1.00 81.44 85 GLU A N 1
ATOM 669 C CA . GLU A 1 85 ? -19.958 -5.418 24.541 1.00 81.44 85 GLU A CA 1
ATOM 670 C C . GLU A 1 85 ? -19.763 -4.574 25.802 1.00 81.44 85 GLU A C 1
ATOM 672 O O . GLU A 1 85 ? -19.941 -5.088 26.901 1.00 81.44 85 GLU A O 1
ATOM 677 N N . ILE A 1 86 ? -19.380 -3.299 25.677 1.00 80.62 86 ILE A N 1
ATOM 678 C CA . ILE A 1 86 ? -19.241 -2.379 26.820 1.00 80.62 86 ILE A CA 1
ATOM 679 C C . ILE A 1 86 ? -20.604 -1.928 27.358 1.00 80.62 86 ILE A C 1
ATOM 681 O O . ILE A 1 86 ? -20.746 -1.745 28.562 1.00 80.62 86 ILE A O 1
ATOM 685 N N . ASN A 1 87 ? -21.592 -1.761 26.476 1.00 76.88 87 ASN A N 1
ATOM 686 C CA . ASN A 1 87 ? -22.943 -1.308 26.825 1.00 76.88 87 ASN A CA 1
ATOM 687 C C . ASN A 1 87 ? -23.904 -2.451 27.212 1.00 76.88 87 ASN A C 1
ATOM 689 O O . ASN A 1 87 ? -25.092 -2.194 27.416 1.00 76.88 87 ASN A O 1
ATOM 693 N N . LYS A 1 88 ? -23.414 -3.692 27.240 1.00 60.50 88 LYS A N 1
ATOM 694 C CA . LYS A 1 88 ? -24.139 -4.894 27.663 1.00 60.50 88 LYS A CA 1
ATOM 695 C C . LYS A 1 88 ? -23.773 -5.231 29.101 1.00 60.50 88 LYS A C 1
ATOM 697 O O . LYS A 1 88 ? -24.696 -5.651 29.826 1.00 60.50 88 LYS A O 1
#

pLDDT: mean 89.06, std 7.6, range [60.5, 96.12]

Sequence (88 aa):
MDREDIKYEINNYIEVRKNLWTAIIVLSGGLTGLLLNIQNIKMNLAGIIFIVLLLAGSFLDYLFVKMLGEVNTDIQNCIVSLKKEINK

Foldseek 3Di:
DDLVVLVVVLVVLVVVLVVLVVVLVVLVVVLVVLVVVLVPDDPDPVNVVSVVSNVVSVVVSVVSVVVNVVSVVVSVVSVVVSVVVVVD